Protein AF-A0A6B3GDG5-F1 (afdb_monomer_lite)

pLDDT: mean 78.23, std 14.64, range [45.22, 92.56]

Foldseek 3Di:
DLVQLVVVCVVPVPQALVRSLVVQCVVCVVVLVVLVVVLVVVVVVVCVVVVVVCVVVVHDPVVVCPDPVNVVVVVVSVVVSVCVSVVSSVVSSVSSVVSNVVCVPPPVVPVVVPDDDPPPPPDDDDDD

Radius of gyration: 28.03 Å; chains: 1; bounding box: 93×20×72 Å

Structure (mmCIF, N/CA/C/O backbone):
data_AF-A0A6B3GDG5-F1
#
_entry.id   AF-A0A6B3GDG5-F1
#
loop_
_atom_site.group_PDB
_atom_site.id
_atom_site.type_symbol
_atom_site.label_atom_id
_atom_site.label_alt_id
_atom_site.label_comp_id
_atom_site.label_asym_id
_atom_site.label_entity_id
_atom_site.label_seq_id
_atom_site.pdbx_PDB_ins_code
_atom_site.Cartn_x
_atom_site.Cartn_y
_atom_site.Cartn_z
_atom_site.occupancy
_atom_site.B_iso_or_equiv
_atom_site.auth_seq_id
_atom_site.auth_comp_id
_atom_site.auth_asym_id
_atom_site.auth_atom_id
_atom_site.pdbx_PDB_model_num
ATOM 1 N N . GLN A 1 1 ? 14.750 1.669 -5.464 1.00 74.62 1 GLN A N 1
ATOM 2 C CA . GLN A 1 1 ? 14.108 0.982 -6.611 1.00 74.62 1 GLN A CA 1
ATOM 3 C C . GLN A 1 1 ? 14.592 1.541 -7.940 1.00 74.62 1 GLN A C 1
ATOM 5 O O . GLN A 1 1 ? 14.979 0.760 -8.793 1.00 74.62 1 GLN A O 1
ATOM 10 N N . THR A 1 2 ? 14.646 2.865 -8.111 1.00 76.50 2 THR A N 1
ATOM 11 C CA . THR A 1 2 ? 15.207 3.519 -9.311 1.00 76.50 2 THR A CA 1
ATOM 12 C C . THR A 1 2 ? 16.633 3.065 -9.648 1.00 76.50 2 THR A C 1
ATOM 14 O O . THR A 1 2 ? 16.899 2.735 -10.798 1.00 76.50 2 THR A O 1
ATOM 17 N N . SER A 1 3 ? 17.520 2.946 -8.653 1.00 80.25 3 SER A N 1
ATOM 18 C CA . SER A 1 3 ? 18.889 2.433 -8.834 1.00 80.25 3 SER A CA 1
ATOM 19 C C . SER A 1 3 ? 18.938 0.996 -9.366 1.00 80.25 3 SER A C 1
ATOM 21 O O . SER A 1 3 ? 19.681 0.723 -10.298 1.00 80.25 3 SER A O 1
ATOM 23 N N . ALA A 1 4 ? 18.095 0.098 -8.848 1.00 81.88 4 ALA A N 1
ATOM 24 C CA . ALA A 1 4 ? 18.019 -1.289 -9.311 1.00 81.88 4 ALA A CA 1
ATOM 25 C C . ALA A 1 4 ? 17.528 -1.394 -10.767 1.00 81.88 4 ALA A C 1
ATOM 27 O O . ALA A 1 4 ? 18.022 -2.220 -11.528 1.00 81.88 4 ALA A O 1
ATOM 28 N N . VAL A 1 5 ? 16.577 -0.543 -11.176 1.00 83.88 5 VAL A N 1
ATOM 29 C CA . VAL A 1 5 ? 16.124 -0.464 -12.579 1.00 83.88 5 VAL A CA 1
ATOM 30 C C . VAL A 1 5 ? 17.247 0.052 -13.484 1.00 83.88 5 VAL A C 1
ATOM 32 O O . VAL A 1 5 ? 17.433 -0.467 -14.582 1.00 83.88 5 VAL A O 1
ATOM 35 N N . TRP A 1 6 ? 18.023 1.030 -13.014 1.00 82.25 6 TRP A N 1
ATOM 36 C CA . TRP A 1 6 ? 19.172 1.574 -13.738 1.00 82.25 6 TRP A CA 1
ATOM 37 C C . TRP A 1 6 ? 20.314 0.557 -13.881 1.00 82.25 6 TRP A C 1
ATOM 39 O O . TRP A 1 6 ? 20.883 0.408 -14.958 1.00 82.25 6 TRP A O 1
ATOM 49 N N . GLU A 1 7 ? 20.624 -0.200 -12.829 1.00 85.12 7 GLU A N 1
ATOM 50 C CA . GLU A 1 7 ? 21.586 -1.309 -12.882 1.00 85.12 7 GLU A CA 1
ATOM 51 C C . GLU A 1 7 ? 21.141 -2.413 -13.844 1.00 85.12 7 GLU A C 1
ATOM 53 O O . GLU A 1 7 ? 21.941 -2.862 -14.661 1.00 85.12 7 GLU A O 1
ATOM 58 N N . LEU A 1 8 ? 19.860 -2.797 -13.822 1.00 87.25 8 LEU A N 1
ATOM 59 C CA . LEU A 1 8 ? 19.301 -3.748 -14.787 1.00 87.25 8 LEU A CA 1
ATOM 60 C C . LEU A 1 8 ? 19.452 -3.269 -16.230 1.00 87.25 8 LEU A C 1
ATOM 62 O O . LEU A 1 8 ? 19.768 -4.066 -17.107 1.00 87.25 8 LEU A O 1
ATOM 66 N N . HIS A 1 9 ? 19.210 -1.982 -16.474 1.00 83.81 9 HIS A N 1
ATOM 67 C CA . HIS A 1 9 ? 19.368 -1.400 -17.799 1.00 83.81 9 HIS A CA 1
ATOM 68 C C . HIS A 1 9 ? 20.834 -1.376 -18.240 1.00 83.81 9 HIS A C 1
ATOM 70 O O . HIS A 1 9 ? 21.127 -1.636 -19.401 1.00 83.81 9 HIS A O 1
ATOM 76 N N . GLN A 1 10 ? 21.762 -1.046 -17.340 1.00 84.94 10 GLN A N 1
ATOM 77 C CA . GLN A 1 10 ? 23.194 -1.070 -17.650 1.00 84.94 10 GLN A CA 1
ATOM 78 C C . GLN A 1 10 ? 23.700 -2.493 -17.922 1.00 84.94 10 GLN A C 1
ATOM 80 O O . GLN A 1 10 ? 24.572 -2.670 -18.768 1.00 84.94 10 GLN A O 1
ATOM 85 N N . ALA A 1 11 ? 23.156 -3.498 -17.227 1.00 86.62 11 ALA A N 1
ATOM 86 C CA . ALA A 1 11 ? 23.521 -4.901 -17.410 1.00 86.62 11 ALA A CA 1
ATOM 87 C C . ALA A 1 11 ? 22.978 -5.500 -18.719 1.00 86.62 11 ALA A C 1
ATOM 89 O O . ALA A 1 11 ? 23.667 -6.296 -19.353 1.00 86.62 11 ALA A O 1
ATOM 90 N N . ASP A 1 12 ? 21.765 -5.116 -19.128 1.00 86.00 12 ASP A N 1
ATOM 91 C CA . ASP A 1 12 ? 21.165 -5.505 -20.408 1.00 86.00 12 ASP A CA 1
ATOM 92 C C . ASP A 1 12 ? 20.510 -4.287 -21.096 1.00 86.00 12 ASP A C 1
ATOM 94 O O . ASP A 1 12 ? 19.322 -3.990 -20.885 1.00 86.00 12 ASP A O 1
ATOM 98 N N . PRO A 1 13 ? 21.279 -3.574 -21.943 1.00 83.25 13 PRO A N 1
ATOM 99 C CA . PRO A 1 13 ? 20.792 -2.420 -22.691 1.00 83.25 13 PRO A CA 1
ATOM 100 C C . PRO A 1 13 ? 19.789 -2.757 -23.802 1.00 83.25 13 PRO A C 1
ATOM 102 O O . PRO A 1 13 ? 19.185 -1.841 -24.348 1.00 83.25 13 PRO A O 1
ATOM 105 N N . GLU A 1 14 ? 19.570 -4.030 -24.141 1.00 86.12 14 GLU A N 1
ATOM 106 C CA . GLU A 1 14 ? 18.572 -4.448 -25.137 1.00 86.12 14 GLU A CA 1
ATOM 107 C C . GLU A 1 14 ? 17.215 -4.740 -24.467 1.00 86.12 14 GLU A C 1
ATOM 109 O O . GLU A 1 14 ? 16.153 -4.625 -25.082 1.00 86.12 14 GLU A O 1
ATOM 114 N N . MET A 1 15 ? 17.204 -5.019 -23.157 1.00 83.50 15 MET A N 1
ATOM 115 C CA . MET A 1 15 ? 15.995 -5.338 -22.390 1.00 83.50 15 MET A CA 1
ATOM 116 C C . MET A 1 15 ? 14.973 -4.191 -22.387 1.00 83.50 15 MET A C 1
ATOM 118 O O . MET A 1 15 ? 15.188 -3.161 -21.756 1.00 83.50 15 MET A O 1
ATOM 122 N N . GLY A 1 16 ? 13.835 -4.363 -23.065 1.00 86.31 16 GLY A N 1
ATOM 123 C CA . GLY A 1 16 ? 12.776 -3.347 -23.117 1.00 86.31 16 GLY A CA 1
ATOM 124 C C . GLY A 1 16 ? 12.054 -3.107 -21.780 1.00 86.31 16 GLY A C 1
ATOM 125 O O . GLY A 1 16 ? 12.166 -3.891 -20.834 1.00 86.31 16 GLY A O 1
ATOM 126 N N . TRP A 1 17 ? 11.224 -2.057 -21.722 1.00 85.06 17 TRP A N 1
ATOM 127 C CA . TRP A 1 17 ? 10.538 -1.590 -20.501 1.00 85.06 17 TRP A CA 1
ATOM 128 C C . TRP A 1 17 ? 9.777 -2.681 -19.730 1.00 85.06 17 TRP A C 1
ATOM 130 O O . TRP A 1 17 ? 9.793 -2.702 -18.501 1.00 85.06 17 TRP A O 1
ATOM 140 N N . LYS A 1 18 ? 9.134 -3.628 -20.431 1.00 88.75 18 LYS A N 1
ATOM 141 C CA . LYS A 1 18 ? 8.410 -4.750 -19.800 1.00 88.75 18 LYS A CA 1
ATOM 142 C C . LYS A 1 18 ? 9.354 -5.696 -19.055 1.00 88.75 18 LYS A C 1
ATOM 144 O O . LYS A 1 18 ? 8.981 -6.232 -18.010 1.00 88.75 18 LYS A O 1
ATOM 149 N N . GLY A 1 19 ? 10.551 -5.915 -19.601 1.00 87.25 19 GLY A N 1
ATOM 150 C CA . GLY A 1 19 ? 11.601 -6.731 -18.992 1.00 87.25 19 GLY A CA 1
ATOM 151 C C . GLY A 1 19 ? 12.176 -6.049 -17.755 1.00 87.25 19 GLY A C 1
ATOM 152 O O . GLY A 1 19 ? 12.179 -6.650 -16.681 1.00 87.25 19 GLY A O 1
ATOM 153 N N . LEU A 1 20 ? 12.521 -4.763 -17.885 1.00 88.50 20 LEU A N 1
ATOM 154 C CA . LEU A 1 20 ? 12.967 -3.903 -16.783 1.00 88.50 20 LEU A CA 1
ATOM 155 C C . LEU A 1 20 ? 11.960 -3.877 -15.633 1.00 88.50 20 LEU A C 1
ATOM 157 O O . LEU A 1 20 ? 12.326 -4.097 -14.481 1.00 88.50 20 LEU A O 1
ATOM 161 N N . TYR A 1 21 ? 10.677 -3.687 -15.945 1.00 87.94 21 TYR A N 1
ATOM 162 C CA . TYR A 1 21 ? 9.613 -3.698 -14.949 1.00 87.94 21 TYR A CA 1
ATOM 163 C C . TYR A 1 21 ? 9.491 -5.056 -14.247 1.00 87.94 21 TYR A C 1
ATOM 165 O O . TYR A 1 21 ? 9.518 -5.116 -13.019 1.00 87.94 21 TYR A O 1
ATOM 173 N N . ARG A 1 22 ? 9.398 -6.165 -14.997 1.00 89.81 22 ARG A N 1
ATOM 174 C CA . ARG A 1 22 ? 9.273 -7.512 -14.408 1.00 89.81 22 ARG A CA 1
ATOM 175 C C . ARG A 1 22 ? 10.452 -7.860 -13.511 1.00 89.81 22 ARG A C 1
ATOM 177 O O . ARG A 1 22 ? 10.253 -8.409 -12.428 1.00 89.81 22 ARG A O 1
ATOM 184 N N . ALA A 1 23 ? 11.666 -7.575 -13.962 1.00 88.06 23 ALA A N 1
ATOM 185 C CA . ALA A 1 23 ? 12.864 -7.903 -13.214 1.00 88.06 23 ALA A CA 1
ATOM 186 C C . ALA A 1 23 ? 13.056 -6.952 -12.015 1.00 88.06 23 ALA A C 1
ATOM 188 O O . ALA A 1 23 ? 13.355 -7.431 -10.923 1.00 88.06 23 ALA A O 1
ATOM 189 N N . GLY A 1 24 ? 12.735 -5.661 -12.154 1.00 87.75 24 GLY A N 1
ATOM 190 C CA . GLY A 1 24 ? 12.699 -4.702 -11.045 1.00 87.75 24 GLY A CA 1
ATOM 191 C C . GLY A 1 24 ? 11.673 -5.064 -9.964 1.00 87.75 24 GLY A C 1
ATOM 192 O O . GLY A 1 24 ? 11.995 -5.056 -8.779 1.00 87.75 24 GLY A O 1
ATOM 193 N N . ILE A 1 25 ? 10.458 -5.474 -10.346 1.00 88.88 25 ILE A N 1
ATOM 194 C CA . ILE A 1 25 ? 9.442 -5.965 -9.397 1.00 88.88 25 ILE A CA 1
ATOM 195 C C . ILE A 1 25 ? 9.886 -7.256 -8.716 1.00 88.88 25 ILE A C 1
ATOM 197 O O . ILE A 1 25 ? 9.695 -7.408 -7.511 1.00 88.88 25 ILE A O 1
ATOM 201 N N . ARG A 1 26 ? 10.496 -8.187 -9.459 1.00 88.62 26 ARG A N 1
ATOM 202 C CA . ARG A 1 26 ? 10.984 -9.448 -8.890 1.00 88.62 26 ARG A CA 1
ATOM 203 C C . ARG A 1 26 ? 12.012 -9.210 -7.783 1.00 88.62 26 ARG A C 1
ATOM 205 O O . ARG A 1 26 ? 11.950 -9.921 -6.787 1.00 88.62 26 ARG A O 1
ATOM 212 N N . ILE A 1 27 ? 12.889 -8.218 -7.956 1.00 87.25 27 ILE A N 1
ATOM 213 C CA . ILE A 1 27 ? 13.875 -7.776 -6.956 1.00 87.25 27 ILE A CA 1
ATOM 214 C C . ILE A 1 27 ? 13.185 -7.055 -5.789 1.00 87.25 27 ILE A C 1
ATOM 216 O O . ILE A 1 27 ? 13.484 -7.314 -4.629 1.00 87.25 27 ILE A O 1
ATOM 220 N N . GLY A 1 28 ? 12.234 -6.163 -6.078 1.00 83.06 28 GLY A N 1
ATOM 221 C CA . GLY A 1 28 ? 11.548 -5.371 -5.056 1.00 83.06 28 GLY A CA 1
ATOM 222 C C . GLY A 1 28 ? 10.553 -6.149 -4.190 1.00 83.06 28 GLY A C 1
ATOM 223 O O . GLY A 1 28 ? 10.214 -5.686 -3.107 1.00 83.06 28 GLY A O 1
ATOM 224 N N . ARG A 1 29 ? 10.082 -7.318 -4.635 1.00 87.44 29 ARG A N 1
ATOM 225 C CA . ARG A 1 29 ? 9.020 -8.097 -3.978 1.00 87.44 29 ARG A CA 1
ATOM 226 C C . ARG A 1 29 ? 9.331 -8.483 -2.533 1.00 87.44 29 ARG A C 1
ATOM 228 O O . ARG A 1 29 ? 8.451 -8.334 -1.693 1.00 87.44 29 ARG A O 1
ATOM 235 N N . ASP A 1 30 ? 10.544 -8.938 -2.237 1.00 88.44 30 ASP A N 1
ATOM 236 C CA . ASP A 1 30 ? 10.889 -9.394 -0.881 1.00 88.44 30 ASP A CA 1
ATOM 237 C C . ASP A 1 30 ? 10.941 -8.213 0.097 1.00 88.44 30 ASP A C 1
ATOM 239 O O . ASP A 1 30 ? 10.476 -8.298 1.232 1.00 88.44 30 ASP A O 1
ATOM 243 N N . HIS A 1 31 ? 11.412 -7.064 -0.388 1.00 87.00 31 HIS A N 1
ATOM 244 C CA . HIS A 1 31 ? 11.370 -5.811 0.357 1.00 87.00 31 HIS A CA 1
ATOM 245 C C . HIS A 1 31 ? 9.921 -5.332 0.565 1.00 87.00 31 HIS A C 1
ATOM 247 O O . HIS A 1 31 ? 9.552 -4.943 1.667 1.00 87.00 31 HIS A O 1
ATOM 253 N N . ILE A 1 32 ? 9.059 -5.408 -0.454 1.00 88.25 32 ILE A N 1
ATOM 254 C CA . ILE A 1 32 ? 7.634 -5.081 -0.285 1.00 88.25 32 ILE A CA 1
ATOM 255 C C . ILE A 1 32 ? 6.998 -5.999 0.765 1.00 88.25 32 ILE A C 1
ATOM 257 O O . ILE A 1 32 ? 6.268 -5.517 1.626 1.00 88.25 32 ILE A O 1
ATOM 261 N N . ALA A 1 33 ? 7.299 -7.298 0.735 1.00 89.06 33 ALA A N 1
ATOM 262 C CA . ALA A 1 33 ? 6.762 -8.254 1.696 1.00 89.06 33 ALA A CA 1
ATOM 263 C C . ALA A 1 33 ? 7.167 -7.915 3.143 1.00 89.06 33 ALA A C 1
ATOM 265 O O . ALA A 1 33 ? 6.322 -7.962 4.038 1.00 89.06 33 ALA A O 1
ATOM 266 N N . SER A 1 34 ? 8.421 -7.508 3.381 1.00 91.25 34 SER A N 1
ATOM 267 C CA . SER A 1 34 ? 8.879 -7.120 4.724 1.00 91.25 34 SER A CA 1
ATOM 268 C C . SER A 1 34 ? 8.275 -5.794 5.207 1.00 91.25 34 SER A C 1
ATOM 270 O O . SER A 1 34 ? 7.887 -5.682 6.375 1.00 91.25 34 SER A O 1
ATOM 272 N N . VAL A 1 35 ? 8.121 -4.810 4.313 1.00 91.06 35 VAL A N 1
ATOM 273 C CA . VAL A 1 35 ? 7.427 -3.544 4.607 1.00 91.06 35 VAL A CA 1
ATOM 274 C C . VAL A 1 35 ? 5.970 -3.813 4.965 1.00 91.06 35 VAL A C 1
ATOM 276 O O . VAL A 1 35 ? 5.506 -3.340 5.998 1.00 91.06 35 VAL A O 1
ATOM 279 N N . VAL A 1 36 ? 5.264 -4.621 4.168 1.00 88.88 36 VAL A N 1
ATOM 280 C CA . VAL A 1 36 ? 3.865 -4.996 4.426 1.00 88.88 36 VAL A CA 1
ATOM 281 C C . VAL A 1 36 ? 3.726 -5.665 5.788 1.00 88.88 36 VAL A C 1
ATOM 283 O O . VAL A 1 36 ? 2.869 -5.264 6.569 1.00 88.88 36 VAL A O 1
ATOM 286 N N . ASN A 1 37 ? 4.590 -6.627 6.115 1.00 90.31 37 ASN A N 1
ATOM 287 C CA . ASN A 1 37 ? 4.572 -7.282 7.423 1.00 90.31 37 ASN A CA 1
ATOM 288 C C . ASN A 1 37 ? 4.716 -6.274 8.578 1.00 90.31 37 ASN A C 1
ATOM 290 O O . ASN A 1 37 ? 4.007 -6.352 9.580 1.00 90.31 37 ASN A O 1
ATOM 294 N N . THR A 1 38 ? 5.609 -5.299 8.417 1.00 92.56 38 THR A N 1
ATOM 295 C CA . THR A 1 38 ? 5.847 -4.271 9.436 1.00 92.56 38 THR A CA 1
ATOM 296 C C . THR A 1 38 ? 4.656 -3.321 9.564 1.00 92.56 38 THR A C 1
ATOM 298 O O . THR A 1 38 ? 4.260 -2.984 10.677 1.00 92.56 38 THR A O 1
ATOM 301 N N . LEU A 1 39 ? 4.037 -2.933 8.444 1.00 90.94 39 LEU A N 1
ATOM 302 C CA . LEU A 1 39 ? 2.827 -2.111 8.441 1.00 90.94 39 LEU A CA 1
ATOM 303 C C . LEU A 1 39 ? 1.661 -2.835 9.114 1.00 90.94 39 LEU A C 1
ATOM 305 O O . LEU A 1 39 ? 1.001 -2.242 9.959 1.00 90.94 39 LEU A O 1
ATOM 309 N N . VAL A 1 40 ? 1.434 -4.115 8.802 1.00 87.81 40 VAL A N 1
ATOM 310 C CA . VAL A 1 40 ? 0.373 -4.920 9.432 1.00 87.81 40 VAL A CA 1
ATOM 311 C C . VAL A 1 40 ? 0.538 -4.940 10.951 1.00 87.81 40 VAL A C 1
ATOM 313 O O . VAL A 1 40 ? -0.423 -4.679 11.674 1.00 87.81 40 VAL A O 1
ATOM 316 N N . LEU A 1 41 ? 1.757 -5.185 11.440 1.00 91.12 41 LEU A N 1
ATOM 317 C CA . LEU A 1 41 ? 2.039 -5.180 12.874 1.00 91.12 41 LEU A CA 1
ATOM 318 C C . LEU A 1 41 ? 1.828 -3.790 13.497 1.00 91.12 41 LEU A C 1
ATOM 320 O O . LEU A 1 41 ? 1.212 -3.680 14.557 1.00 91.12 41 LEU A O 1
ATOM 324 N N . ALA A 1 42 ? 2.295 -2.732 12.831 1.00 91.31 42 ALA A N 1
ATOM 325 C CA . ALA A 1 42 ? 2.113 -1.358 13.288 1.00 91.31 42 ALA A CA 1
ATOM 326 C C . ALA A 1 42 ? 0.627 -0.969 13.371 1.00 91.31 42 ALA A C 1
ATOM 328 O O . ALA A 1 42 ? 0.215 -0.373 14.364 1.00 91.31 42 ALA A O 1
ATOM 329 N N . TYR A 1 43 ? -0.192 -1.353 12.385 1.00 87.44 43 TYR A N 1
ATOM 330 C CA . TYR A 1 43 ? -1.634 -1.082 12.397 1.00 87.44 43 TYR A CA 1
ATOM 331 C C . TYR A 1 43 ? -2.376 -1.871 13.464 1.00 87.44 43 TYR A C 1
ATOM 333 O O . TYR A 1 43 ? -3.220 -1.305 14.155 1.00 87.44 43 TYR A O 1
ATOM 341 N N . ALA A 1 44 ? -2.039 -3.149 13.640 1.00 89.00 44 ALA A N 1
ATOM 342 C CA . ALA A 1 44 ? -2.603 -3.946 14.721 1.00 89.00 44 ALA A CA 1
ATOM 343 C C . ALA A 1 44 ? -2.304 -3.305 16.088 1.00 89.00 44 ALA A C 1
ATOM 345 O O . ALA A 1 44 ? -3.203 -3.171 16.915 1.00 89.00 44 ALA A O 1
ATOM 346 N N . GLY A 1 45 ? -1.067 -2.836 16.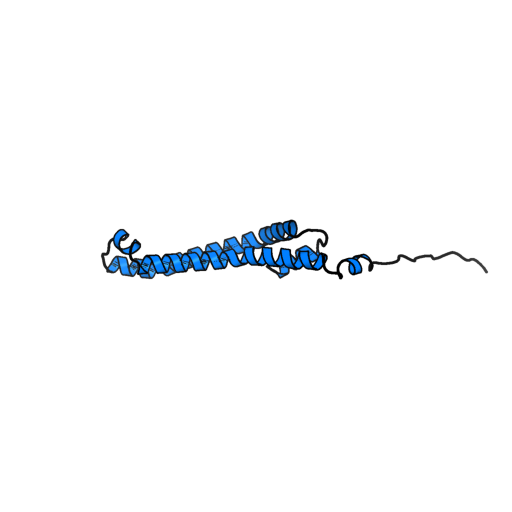294 1.00 89.94 45 GLY A N 1
ATOM 347 C CA . GLY A 1 45 ? -0.666 -2.109 17.500 1.00 89.94 45 GLY A CA 1
ATOM 348 C C . GLY A 1 45 ? -1.383 -0.766 17.673 1.00 89.94 45 GLY A C 1
ATOM 349 O O . GLY A 1 45 ? -1.856 -0.459 18.766 1.00 89.94 45 GLY A O 1
ATOM 350 N N . ALA A 1 46 ? -1.518 0.015 16.599 1.00 87.94 46 ALA A N 1
ATOM 351 C CA . ALA A 1 46 ? -2.203 1.308 16.612 1.00 87.94 46 ALA A CA 1
ATOM 352 C C . ALA A 1 46 ? -3.711 1.192 16.892 1.00 87.94 46 ALA A C 1
ATOM 354 O O . ALA A 1 46 ? -4.310 2.130 17.412 1.00 87.94 46 ALA A O 1
ATOM 355 N N . ALA A 1 47 ? -4.324 0.041 16.602 1.00 85.94 47 ALA A N 1
ATOM 356 C CA . ALA A 1 47 ? -5.727 -0.219 16.911 1.00 85.94 47 ALA A CA 1
ATOM 357 C C . ALA A 1 47 ? -5.977 -0.575 18.392 1.00 85.94 47 ALA A C 1
ATOM 359 O O . ALA A 1 47 ? -7.116 -0.480 18.851 1.00 85.94 47 ALA A O 1
ATOM 360 N N . LEU A 1 48 ? -4.950 -0.953 19.169 1.00 90.75 48 LEU A N 1
ATOM 361 C CA . LEU A 1 48 ? -5.118 -1.387 20.566 1.00 90.75 48 LEU A CA 1
ATOM 362 C C . LEU A 1 48 ? -5.770 -0.334 21.482 1.00 90.75 48 LEU A C 1
ATOM 364 O O . LEU A 1 48 ? -6.661 -0.709 22.244 1.00 90.75 48 LEU A O 1
ATOM 368 N N . PRO A 1 49 ? -5.402 0.963 21.437 1.00 84.69 49 PRO A N 1
ATOM 369 C CA . PRO A 1 49 ? -6.034 1.980 22.276 1.00 84.69 49 PRO A CA 1
ATOM 370 C C . PRO A 1 49 ? -7.515 2.176 21.950 1.00 84.69 49 PRO A C 1
ATOM 372 O O . PRO A 1 49 ? -8.315 2.359 22.862 1.00 84.69 49 PRO A O 1
ATOM 375 N N . LEU A 1 50 ? -7.891 2.088 20.669 1.00 81.44 50 LEU A N 1
ATOM 376 C CA . LEU A 1 50 ? -9.294 2.117 20.255 1.00 81.44 50 LEU A CA 1
ATOM 377 C C . LEU A 1 50 ? -10.042 0.907 20.824 1.00 81.44 50 LEU A C 1
ATOM 379 O O . LEU A 1 50 ? -11.082 1.075 21.454 1.00 81.44 50 LEU A O 1
ATOM 383 N N . LEU A 1 51 ? -9.476 -0.299 20.699 1.00 82.75 51 LEU A N 1
ATOM 384 C CA . LEU A 1 51 ? -10.058 -1.510 21.291 1.00 82.75 51 LEU A CA 1
ATOM 385 C C . LEU A 1 51 ? -10.223 -1.392 22.817 1.00 82.75 51 LEU A C 1
ATOM 387 O O . LEU A 1 51 ? -11.257 -1.791 23.353 1.00 82.75 51 LEU A O 1
ATOM 391 N N . LEU A 1 52 ? -9.244 -0.810 23.517 1.00 86.50 52 LEU A N 1
ATOM 392 C CA . LEU A 1 52 ? -9.315 -0.551 24.959 1.00 86.50 52 LEU A CA 1
ATOM 393 C C . LEU A 1 52 ? -10.392 0.478 25.316 1.00 86.50 52 LEU A C 1
ATOM 395 O O . LEU A 1 52 ? -11.188 0.227 26.219 1.00 86.50 52 LEU A O 1
ATOM 399 N N . LEU A 1 53 ? -10.448 1.606 24.604 1.00 80.62 53 LEU A N 1
ATOM 400 C CA . LEU A 1 53 ? -11.464 2.642 24.801 1.00 80.62 53 LEU A CA 1
ATOM 401 C C . LEU A 1 53 ? -12.873 2.051 24.680 1.00 80.62 53 LEU A C 1
ATOM 403 O O . LEU A 1 53 ? -13.740 2.336 25.503 1.00 80.62 53 LEU A O 1
ATOM 407 N N . PHE A 1 54 ? -13.085 1.174 23.699 1.00 74.62 54 PHE A N 1
ATOM 408 C CA . PHE A 1 54 ? -14.375 0.524 23.480 1.00 74.62 54 PHE A CA 1
ATOM 409 C C . PHE A 1 54 ? -14.693 -0.549 24.519 1.00 74.62 54 PHE A C 1
ATOM 411 O O . PHE A 1 54 ? -15.836 -0.632 24.968 1.00 74.62 54 PHE A O 1
ATOM 418 N N . SER A 1 55 ? -13.686 -1.316 24.948 1.00 81.94 55 SER A N 1
ATOM 419 C CA . SER A 1 55 ? -13.811 -2.267 26.059 1.00 81.94 55 SER A CA 1
ATOM 420 C C . SER A 1 55 ? -14.301 -1.570 27.337 1.00 81.94 55 SER A C 1
ATOM 422 O O . SER A 1 55 ? -15.240 -2.031 27.992 1.00 81.94 55 SER A O 1
ATOM 424 N N . ILE A 1 56 ? -13.730 -0.401 27.647 1.00 84.38 56 ILE A N 1
ATOM 425 C CA . ILE A 1 56 ? -14.096 0.402 28.822 1.00 84.38 56 ILE A CA 1
ATOM 426 C C . ILE A 1 56 ? -15.476 1.056 28.646 1.00 84.38 56 ILE A C 1
ATOM 428 O O . ILE A 1 56 ? -16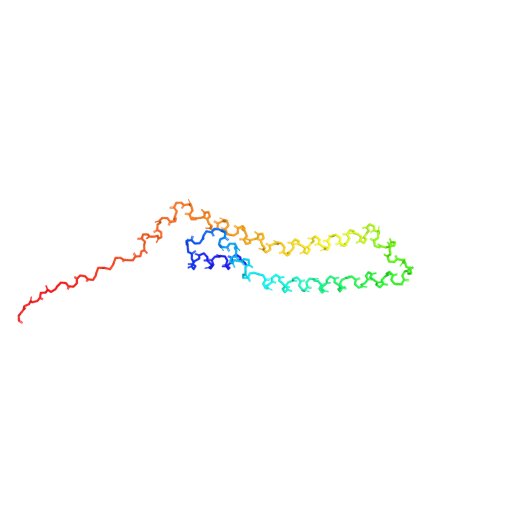.262 1.084 29.589 1.00 84.38 56 ILE A O 1
ATOM 432 N N . ALA A 1 57 ? -15.807 1.537 27.445 1.00 81.00 57 ALA A N 1
ATOM 433 C CA . ALA A 1 57 ? -17.083 2.193 27.151 1.00 81.00 57 ALA A CA 1
ATOM 434 C C . ALA A 1 57 ? -18.298 1.239 27.075 1.00 81.00 57 ALA A C 1
ATOM 436 O O . ALA A 1 57 ? -19.394 1.701 26.758 1.00 81.00 57 ALA A O 1
ATOM 437 N N . GLN A 1 58 ? -18.123 -0.074 27.310 1.00 76.81 58 GLN A N 1
ATOM 438 C CA . GLN A 1 58 ? -19.177 -1.111 27.241 1.00 76.81 58 GLN A CA 1
ATOM 439 C C . GLN A 1 58 ? -19.977 -1.095 25.921 1.00 76.81 58 GLN A C 1
ATOM 441 O O . GLN A 1 58 ? -21.107 -1.578 25.842 1.00 76.81 58 GLN A O 1
ATOM 446 N N . SER A 1 59 ? -19.406 -0.509 24.869 1.00 70.94 59 SER A N 1
ATOM 447 C CA . SER A 1 59 ? -20.088 -0.303 23.598 1.00 70.94 59 SER A CA 1
ATOM 448 C C . SER A 1 59 ? -19.982 -1.564 22.752 1.00 70.94 59 SER A C 1
ATOM 450 O O . SER A 1 59 ? -18.920 -2.184 22.676 1.00 70.94 59 SER A O 1
ATOM 452 N N . SER A 1 60 ? -21.080 -1.962 22.102 1.00 72.94 60 SER A N 1
ATOM 453 C CA . SER A 1 60 ? -21.045 -3.143 21.239 1.00 72.94 60 SER A CA 1
ATOM 454 C C . SER A 1 60 ? -20.075 -2.910 20.072 1.00 72.94 60 SER A C 1
ATOM 456 O O . SER A 1 60 ? -20.106 -1.857 19.427 1.00 72.94 60 SER A O 1
ATOM 458 N N . VAL A 1 61 ? -19.230 -3.905 19.776 1.00 66.06 61 VAL A N 1
ATOM 459 C CA . VAL A 1 61 ? -18.236 -3.841 18.685 1.00 66.06 61 VAL A CA 1
ATOM 460 C C . VAL A 1 61 ? -18.898 -3.471 17.349 1.00 66.06 61 VAL A C 1
ATOM 462 O O . VAL A 1 61 ? -18.333 -2.716 16.563 1.00 66.06 61 VAL A O 1
ATOM 465 N N . GLY A 1 62 ? -20.132 -3.936 17.119 1.00 65.69 62 GLY A N 1
ATOM 466 C CA . GLY A 1 62 ? -20.904 -3.649 15.909 1.00 65.69 62 GLY A CA 1
ATOM 467 C C . GLY A 1 62 ? -21.377 -2.198 15.793 1.00 65.69 62 GLY A C 1
ATOM 468 O O . GLY A 1 62 ? -21.276 -1.614 14.720 1.00 65.69 62 GLY A O 1
ATOM 469 N N . THR A 1 63 ? -21.856 -1.577 16.873 1.00 69.69 63 THR A N 1
ATOM 470 C CA . THR A 1 63 ? -22.305 -0.169 16.842 1.00 69.69 63 THR A CA 1
ATOM 471 C C . THR A 1 63 ? -21.137 0.783 16.585 1.00 69.69 63 THR A C 1
ATOM 473 O O . THR A 1 63 ? -21.280 1.782 15.889 1.00 69.69 63 THR A O 1
ATOM 476 N N . VAL A 1 64 ? -19.962 0.444 17.110 1.00 68.56 64 VAL A N 1
ATOM 477 C CA . VAL A 1 64 ? -18.757 1.272 17.028 1.00 68.56 64 VAL A CA 1
ATOM 478 C C . VAL A 1 64 ? -18.041 1.128 15.687 1.00 68.56 64 VAL A C 1
ATOM 480 O O . VAL A 1 64 ? -17.606 2.131 15.122 1.00 68.56 64 VAL A O 1
ATOM 483 N N . ALA A 1 65 ? -17.964 -0.090 15.141 1.00 67.81 65 ALA A N 1
ATOM 484 C CA . ALA A 1 65 ? -17.401 -0.335 13.811 1.00 67.81 65 ALA A CA 1
ATOM 485 C C . ALA A 1 65 ? -18.168 0.397 12.696 1.00 67.81 65 ALA A C 1
ATOM 487 O O . ALA A 1 65 ? -17.591 0.713 11.662 1.00 67.81 65 ALA A O 1
ATOM 488 N N . ASN A 1 66 ? -19.453 0.687 12.922 1.00 72.81 66 ASN A N 1
ATOM 489 C CA . ASN A 1 66 ? -20.290 1.472 12.014 1.00 72.81 66 ASN A CA 1
ATOM 490 C C . ASN A 1 66 ? -20.274 2.980 12.324 1.00 72.81 66 ASN A C 1
ATOM 492 O O . ASN A 1 66 ? -20.993 3.737 11.676 1.00 72.81 66 ASN A O 1
ATOM 496 N N . SER A 1 67 ? -19.492 3.434 13.311 1.00 83.38 67 SER A N 1
ATOM 497 C CA . SER A 1 67 ? -19.355 4.866 13.576 1.00 83.38 67 SER A CA 1
ATOM 498 C C . SER A 1 67 ? -18.504 5.534 12.500 1.00 83.38 67 SER A C 1
ATOM 500 O O . SER A 1 67 ? -17.489 4.992 12.060 1.00 83.38 67 SER A O 1
ATOM 502 N N . GLU A 1 68 ? -18.912 6.736 12.103 1.00 87.56 68 GLU A N 1
ATOM 503 C CA . GLU A 1 68 ? -18.235 7.523 11.070 1.00 87.56 68 GLU A CA 1
ATOM 504 C C . GLU A 1 68 ? -16.756 7.748 11.405 1.00 87.56 68 GLU A C 1
ATOM 506 O O . GLU A 1 68 ? -15.896 7.522 10.562 1.00 87.56 68 GLU A O 1
ATOM 511 N N . LEU A 1 69 ? -16.451 8.081 12.662 1.00 82.50 69 LEU A N 1
ATOM 512 C CA . LEU A 1 69 ? -15.088 8.354 13.123 1.00 82.50 69 LEU A CA 1
ATOM 513 C C . LEU A 1 69 ? -14.177 7.119 13.023 1.00 82.50 69 LEU A C 1
ATOM 515 O O . LEU A 1 69 ? -13.025 7.223 12.606 1.00 82.50 69 LEU A O 1
ATOM 519 N N . VAL A 1 70 ? -14.692 5.937 13.372 1.00 82.38 70 VAL A N 1
ATOM 520 C CA . VAL A 1 70 ? -13.932 4.680 13.269 1.00 82.38 70 VAL A CA 1
ATOM 521 C C . VAL A 1 70 ? -13.773 4.263 11.813 1.00 82.38 70 VAL A C 1
ATOM 523 O O . VAL A 1 70 ? -12.680 3.870 11.408 1.00 82.38 70 VAL A O 1
ATOM 526 N N . ALA A 1 71 ? -14.833 4.375 11.013 1.00 84.75 71 ALA A N 1
ATOM 527 C CA . ALA A 1 71 ? -14.778 4.072 9.591 1.00 84.75 71 ALA A CA 1
ATOM 528 C C . ALA A 1 71 ? -13.788 4.992 8.859 1.00 84.75 71 ALA A C 1
ATOM 530 O O . ALA A 1 71 ? -12.974 4.501 8.079 1.00 84.75 71 ALA A O 1
ATOM 531 N N . GLU A 1 72 ? -13.802 6.297 9.143 1.00 89.31 72 GLU A N 1
ATOM 532 C CA . GLU A 1 72 ? -12.875 7.267 8.558 1.00 89.31 72 GLU A CA 1
ATOM 533 C C . GLU A 1 72 ? -11.426 6.910 8.895 1.00 89.31 72 GLU A C 1
ATOM 535 O O . GLU A 1 72 ? -10.586 6.860 7.999 1.00 89.31 72 GLU A O 1
ATOM 540 N N . GLU A 1 73 ? -11.128 6.601 10.158 1.00 85.88 73 GLU A N 1
ATOM 541 C CA . GLU A 1 73 ? -9.765 6.281 10.574 1.00 85.88 73 GLU A CA 1
ATOM 542 C C . GLU A 1 73 ? -9.270 4.964 9.965 1.00 85.88 73 GLU A C 1
ATOM 544 O O . GLU A 1 73 ? -8.142 4.889 9.470 1.00 85.88 73 GLU A O 1
ATOM 549 N N . ILE A 1 74 ? -10.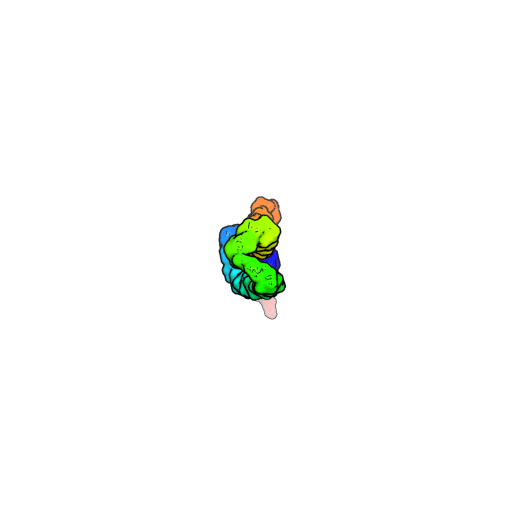125 3.940 9.902 1.00 84.38 74 ILE A N 1
ATOM 550 C CA . ILE A 1 74 ? -9.807 2.671 9.235 1.00 84.38 74 ILE A CA 1
ATOM 551 C C . ILE A 1 74 ? -9.564 2.896 7.738 1.00 84.38 74 ILE A C 1
ATOM 553 O O . ILE A 1 74 ? -8.577 2.416 7.186 1.00 84.38 74 ILE A O 1
ATOM 557 N N . VAL A 1 75 ? -10.423 3.653 7.056 1.00 90.00 75 VAL A N 1
ATOM 558 C CA . VAL A 1 75 ? -10.249 3.930 5.625 1.00 90.00 75 VAL A CA 1
ATOM 559 C C . VAL A 1 75 ? -8.983 4.755 5.385 1.00 90.00 75 VAL A C 1
ATOM 561 O O . VAL A 1 75 ? -8.190 4.403 4.513 1.00 90.00 75 VAL A O 1
ATOM 564 N N . ARG A 1 76 ? -8.737 5.807 6.177 1.00 90.06 76 ARG A N 1
ATOM 565 C CA . ARG A 1 76 ? -7.545 6.667 6.079 1.00 90.06 76 ARG A CA 1
ATOM 566 C C . ARG A 1 76 ? -6.262 5.854 6.221 1.00 90.06 76 ARG A C 1
ATOM 568 O O . ARG A 1 76 ? -5.339 5.996 5.417 1.00 90.06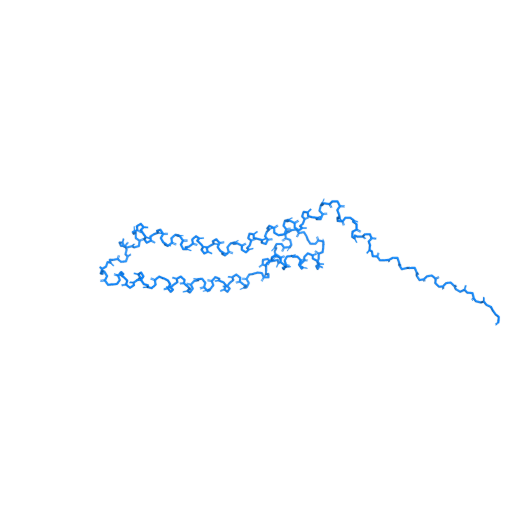 76 ARG A O 1
ATOM 575 N N . THR A 1 77 ? -6.216 4.980 7.221 1.00 89.25 77 THR A N 1
ATOM 576 C CA . THR A 1 77 ? -5.066 4.118 7.499 1.00 89.25 77 THR 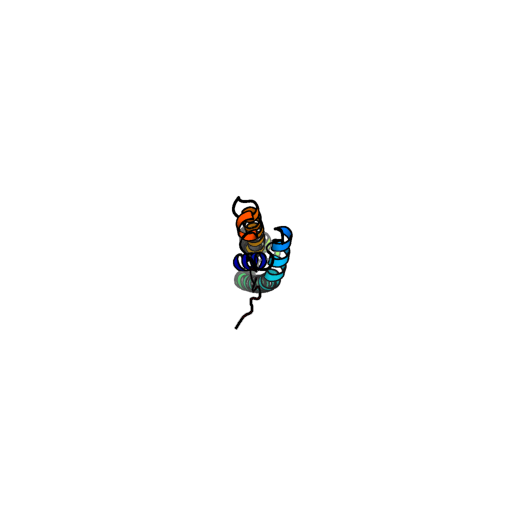A CA 1
ATOM 577 C C . THR A 1 77 ? -4.844 3.073 6.408 1.00 89.25 77 THR A C 1
ATOM 579 O O . THR A 1 77 ? -3.720 2.943 5.915 1.00 89.25 77 THR A O 1
ATOM 582 N N . LEU A 1 78 ? -5.899 2.385 5.961 1.00 88.25 78 LEU A N 1
ATOM 583 C CA . LEU A 1 78 ? -5.825 1.410 4.868 1.00 88.25 78 LEU A CA 1
ATOM 584 C C . LEU A 1 78 ? -5.373 2.056 3.555 1.00 88.25 78 LEU A C 1
ATOM 586 O O . LEU A 1 78 ? -4.457 1.561 2.901 1.00 88.25 78 LEU A O 1
ATOM 590 N N . VAL A 1 79 ? -5.973 3.184 3.175 1.00 92.56 79 VAL A N 1
ATOM 591 C CA . VAL A 1 79 ? -5.607 3.904 1.948 1.00 92.56 79 VAL A CA 1
ATOM 592 C C . VAL A 1 79 ? -4.167 4.406 2.028 1.00 92.56 79 VAL A C 1
ATOM 594 O O . VAL A 1 79 ? -3.411 4.236 1.070 1.00 92.56 79 VAL A O 1
ATOM 597 N N . GLY A 1 80 ? -3.754 4.962 3.172 1.00 90.00 80 GLY A N 1
ATOM 598 C CA . GLY A 1 80 ? -2.385 5.433 3.381 1.00 90.00 80 GLY A CA 1
ATOM 599 C C . GLY A 1 80 ? -1.347 4.323 3.206 1.00 90.00 80 GLY A C 1
ATOM 600 O O . GLY A 1 80 ? -0.336 4.508 2.526 1.00 90.00 80 GLY A O 1
ATOM 601 N N . SER A 1 81 ? -1.619 3.140 3.750 1.00 88.25 81 SER A N 1
ATOM 602 C CA . SER A 1 81 ? -0.697 2.007 3.659 1.00 88.25 81 SER A CA 1
ATOM 603 C C . SER A 1 81 ? -0.706 1.304 2.307 1.00 88.25 81 SER A C 1
ATOM 605 O O . SER A 1 81 ? 0.368 0.963 1.807 1.00 88.25 81 SER A O 1
ATOM 607 N N . ILE A 1 82 ? -1.863 1.172 1.654 1.00 90.00 82 ILE A N 1
ATOM 608 C CA . ILE A 1 82 ? -1.938 0.717 0.259 1.00 90.00 82 ILE A CA 1
ATOM 609 C C . ILE A 1 82 ? -1.160 1.674 -0.647 1.00 90.00 82 ILE A C 1
ATOM 611 O O . ILE A 1 82 ? -0.368 1.217 -1.469 1.00 90.00 82 ILE A O 1
ATOM 615 N N . GLY A 1 83 ? -1.328 2.988 -0.475 1.00 91.31 83 GLY A N 1
ATOM 616 C CA . GLY A 1 83 ? -0.590 4.002 -1.230 1.00 91.31 83 GLY A CA 1
ATOM 617 C C . GLY A 1 83 ? 0.923 3.895 -1.029 1.00 91.31 83 GLY A C 1
ATOM 618 O O . GLY A 1 83 ? 1.684 3.922 -1.999 1.00 91.31 83 GLY A O 1
ATOM 619 N N . LEU A 1 84 ? 1.364 3.688 0.214 1.00 88.94 84 LEU A N 1
ATOM 620 C CA . LEU A 1 84 ? 2.777 3.506 0.544 1.00 88.94 84 LEU A CA 1
ATOM 621 C C . LEU A 1 84 ? 3.368 2.260 -0.135 1.00 88.94 84 LEU A C 1
ATOM 623 O O . LEU A 1 84 ? 4.425 2.336 -0.763 1.00 88.94 84 LEU A O 1
ATOM 627 N N . VAL A 1 85 ? 2.666 1.127 -0.068 1.00 87.50 85 VAL A N 1
ATOM 628 C CA . VAL A 1 85 ? 3.082 -0.131 -0.709 1.00 87.50 85 VAL A CA 1
ATOM 629 C C . VAL A 1 85 ? 3.058 -0.011 -2.235 1.00 87.50 85 VAL A C 1
ATOM 631 O O . VAL A 1 85 ? 3.976 -0.487 -2.903 1.00 87.50 85 VAL A O 1
ATOM 634 N N . ALA A 1 86 ? 2.050 0.664 -2.793 1.00 89.75 86 ALA A N 1
ATOM 635 C CA . ALA A 1 86 ? 1.893 0.886 -4.229 1.00 89.75 86 ALA A CA 1
ATOM 636 C C . ALA A 1 86 ? 2.923 1.869 -4.811 1.00 89.75 86 ALA A C 1
ATOM 638 O O . ALA A 1 86 ? 3.228 1.802 -6.002 1.00 89.75 86 ALA A O 1
ATOM 639 N N . SER A 1 87 ? 3.526 2.733 -3.992 1.00 90.00 87 SER A N 1
ATOM 640 C CA . SER A 1 87 ? 4.566 3.669 -4.437 1.00 90.00 87 SER A CA 1
ATOM 641 C C . SER A 1 87 ? 5.763 2.955 -5.081 1.00 90.00 87 SER A C 1
ATOM 643 O O . SER A 1 87 ? 6.296 3.408 -6.097 1.00 90.00 87 SER A O 1
ATOM 645 N N . VAL A 1 88 ? 6.145 1.784 -4.558 1.00 89.00 88 VAL A N 1
ATOM 646 C CA . VAL A 1 88 ? 7.251 0.963 -5.077 1.00 89.00 88 VAL A CA 1
ATOM 647 C C . VAL A 1 88 ? 6.981 0.477 -6.512 1.00 89.00 88 VAL A C 1
ATOM 649 O O . VAL A 1 88 ? 7.772 0.818 -7.394 1.00 89.00 88 VAL A O 1
ATOM 652 N N . PRO A 1 89 ? 5.900 -0.277 -6.810 1.00 87.25 89 PRO A N 1
ATOM 653 C CA . PRO A 1 89 ? 5.616 -0.712 -8.172 1.00 87.25 89 PRO A CA 1
ATOM 654 C C . PRO A 1 89 ? 5.346 0.450 -9.129 1.00 87.25 89 PRO A C 1
ATOM 656 O O . PRO A 1 89 ? 5.803 0.386 -10.269 1.00 87.25 89 PRO A O 1
ATOM 659 N N . VAL A 1 90 ? 4.671 1.515 -8.679 1.00 91.25 90 VAL A N 1
ATOM 660 C CA . VAL A 1 90 ? 4.429 2.716 -9.498 1.00 91.25 90 VAL A CA 1
ATOM 661 C C . VAL A 1 90 ? 5.752 3.371 -9.900 1.00 91.25 90 VAL A C 1
ATOM 663 O O . VAL A 1 90 ? 5.985 3.611 -11.084 1.00 91.25 90 VAL A O 1
ATOM 666 N N . THR A 1 91 ? 6.666 3.575 -8.950 1.00 90.75 91 THR A N 1
ATOM 667 C CA . THR A 1 91 ? 7.991 4.152 -9.225 1.00 90.75 91 THR A CA 1
ATOM 668 C C . THR A 1 91 ? 8.809 3.265 -10.164 1.0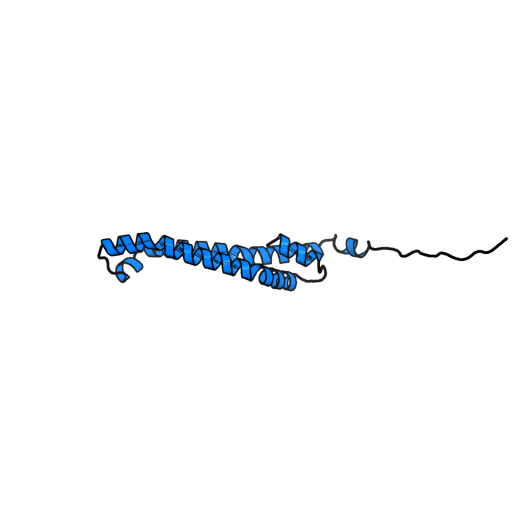0 90.75 91 THR A C 1
ATOM 670 O O . THR A 1 91 ? 9.487 3.772 -11.055 1.00 90.75 91 THR A O 1
ATOM 673 N N . THR A 1 92 ? 8.730 1.940 -10.015 1.00 87.62 92 THR A N 1
ATOM 674 C CA . THR A 1 92 ? 9.428 0.992 -10.897 1.00 87.62 92 THR A CA 1
ATOM 675 C C . THR A 1 92 ? 8.891 1.035 -12.330 1.00 87.62 92 THR A C 1
ATOM 677 O O . THR A 1 92 ? 9.691 0.993 -13.264 1.00 87.62 92 THR A O 1
ATOM 680 N N . VAL A 1 93 ? 7.569 1.156 -12.532 1.00 89.38 93 VAL A N 1
ATOM 681 C CA . VAL A 1 93 ? 6.986 1.370 -13.874 1.00 89.38 93 VAL A CA 1
ATOM 682 C C . VAL A 1 93 ? 7.519 2.662 -14.478 1.00 89.38 93 VAL A C 1
ATOM 684 O O . VAL A 1 93 ? 8.032 2.638 -15.593 1.00 89.38 93 VAL A O 1
ATOM 687 N N . LEU A 1 94 ? 7.423 3.774 -13.745 1.00 89.25 94 LEU A N 1
ATOM 688 C CA . LEU A 1 94 ? 7.855 5.084 -14.234 1.00 89.25 94 LEU A CA 1
ATOM 689 C C . LEU A 1 94 ? 9.338 5.074 -14.612 1.00 89.25 94 LEU A C 1
ATOM 691 O O . LEU A 1 94 ? 9.690 5.504 -15.706 1.00 89.25 94 LEU A O 1
ATOM 695 N N . ALA A 1 95 ? 10.193 4.505 -13.759 1.00 87.25 95 ALA A N 1
ATOM 696 C CA . ALA A 1 95 ? 11.613 4.351 -14.046 1.00 87.25 95 ALA A CA 1
ATOM 697 C C . ALA A 1 95 ? 11.853 3.513 -15.310 1.00 87.25 95 ALA A C 1
ATOM 699 O O . ALA A 1 95 ? 12.620 3.927 -16.172 1.00 87.25 95 ALA A O 1
ATOM 700 N N . ALA A 1 96 ? 11.172 2.371 -15.458 1.00 87.12 96 ALA A N 1
ATOM 701 C CA . ALA A 1 96 ? 11.321 1.512 -16.632 1.00 87.12 96 ALA A CA 1
ATOM 702 C C . ALA A 1 96 ? 10.879 2.206 -17.933 1.00 87.12 96 ALA A C 1
ATOM 704 O O . ALA A 1 96 ? 11.516 2.012 -18.970 1.00 87.12 96 ALA A O 1
ATOM 705 N N . LEU A 1 97 ? 9.816 3.017 -17.883 1.00 88.25 97 LEU A N 1
ATOM 706 C CA . LEU A 1 97 ? 9.335 3.798 -19.025 1.00 88.25 97 LEU A CA 1
ATOM 707 C C . LEU A 1 97 ? 10.312 4.917 -19.399 1.00 88.25 97 LEU A C 1
ATOM 709 O O . LEU A 1 97 ? 10.692 5.002 -20.563 1.00 88.25 97 LEU A O 1
ATOM 713 N N . VAL A 1 98 ? 10.753 5.726 -18.429 1.00 89.06 98 VAL A N 1
ATOM 714 C CA . VAL A 1 98 ? 11.704 6.834 -18.650 1.00 89.06 98 VAL A CA 1
ATOM 715 C C . VAL A 1 98 ? 13.019 6.315 -19.226 1.00 89.06 98 VAL A C 1
ATOM 717 O O . VAL A 1 98 ? 13.472 6.783 -20.265 1.00 89.06 98 VAL A O 1
ATOM 720 N N . VAL A 1 99 ? 13.584 5.282 -18.604 1.00 84.25 99 VAL A N 1
ATOM 721 C CA . VAL A 1 99 ? 14.842 4.663 -19.033 1.00 84.25 99 VAL A CA 1
ATOM 722 C C . VAL A 1 99 ? 14.735 4.059 -20.441 1.00 84.25 99 VAL A C 1
ATOM 724 O O . VAL A 1 99 ? 15.670 4.145 -21.230 1.00 84.25 99 VAL A O 1
ATOM 727 N N . SER A 1 100 ? 13.589 3.467 -20.790 1.00 79.31 100 SER A N 1
ATOM 728 C CA . SER A 1 100 ? 13.387 2.923 -22.139 1.00 79.31 100 SER A CA 1
ATOM 729 C C . SER A 1 100 ? 13.140 4.012 -23.186 1.00 79.31 100 SER A C 1
ATOM 731 O O . SER A 1 100 ? 13.505 3.821 -24.342 1.00 79.31 100 SER A O 1
ATOM 733 N N . ALA A 1 101 ? 12.534 5.139 -22.805 1.00 77.69 101 ALA A N 1
ATOM 734 C CA . ALA A 1 101 ? 12.293 6.272 -23.695 1.00 77.69 101 ALA A CA 1
ATOM 735 C C . ALA A 1 101 ? 13.593 7.010 -24.062 1.00 77.69 101 ALA A C 1
ATOM 737 O O . ALA A 1 101 ? 13.734 7.449 -25.206 1.00 77.69 101 ALA A O 1
ATOM 738 N N . ASP A 1 102 ? 14.570 7.060 -23.151 1.00 71.25 102 ASP A N 1
ATOM 739 C CA . ASP A 1 102 ? 15.911 7.604 -23.420 1.00 71.25 102 ASP A CA 1
ATOM 740 C C . ASP A 1 102 ? 16.654 6.834 -24.529 1.00 71.25 102 ASP A C 1
ATOM 742 O O . ASP A 1 102 ? 17.448 7.420 -25.265 1.00 71.25 102 ASP A O 1
ATOM 746 N N . ARG A 1 103 ? 16.336 5.548 -24.750 1.00 60.97 103 ARG A N 1
ATOM 747 C CA . ARG A 1 103 ? 16.861 4.779 -25.898 1.00 60.97 103 ARG A CA 1
ATOM 748 C C . ARG A 1 103 ? 16.342 5.280 -27.246 1.00 60.97 103 ARG A C 1
ATOM 750 O O . ARG A 1 103 ? 17.035 5.157 -28.251 1.00 60.97 103 ARG A O 1
ATOM 757 N N . THR A 1 104 ? 15.120 5.809 -27.274 1.00 54.72 104 THR A N 1
ATOM 758 C CA . THR A 1 104 ? 14.480 6.364 -28.480 1.00 54.72 104 THR A CA 1
ATOM 759 C C . THR A 1 104 ? 14.847 7.827 -28.749 1.00 54.72 104 THR A C 1
ATOM 761 O O . THR A 1 104 ? 14.498 8.348 -29.807 1.00 54.72 104 THR A O 1
ATOM 764 N N . GLY A 1 105 ? 15.567 8.492 -27.839 1.00 51.06 105 GLY A N 1
ATOM 765 C CA . GLY A 1 105 ? 16.158 9.809 -28.082 1.00 51.06 105 GLY A CA 1
ATOM 766 C C . GLY A 1 105 ? 17.436 9.726 -28.941 1.00 51.06 105 GLY A C 1
ATOM 767 O O . GLY A 1 105 ? 18.089 8.682 -28.960 1.00 51.06 105 GLY A O 1
ATOM 768 N N . PRO A 1 106 ? 17.863 10.810 -29.625 1.00 49.28 106 PRO A N 1
ATOM 769 C CA . PRO A 1 106 ? 18.956 10.794 -30.617 1.00 49.28 106 PRO A CA 1
ATOM 770 C C . PRO A 1 106 ? 20.355 10.369 -30.112 1.00 49.28 106 PRO A C 1
ATOM 772 O O . PRO A 1 106 ? 21.307 10.387 -30.889 1.00 49.28 106 PRO A O 1
ATOM 775 N N . GLY A 1 107 ? 20.514 10.017 -28.830 1.00 49.81 107 GLY A N 1
ATOM 776 C CA . GLY A 1 107 ? 21.785 9.635 -28.204 1.00 49.81 107 GLY A CA 1
ATOM 777 C C . GLY A 1 107 ? 22.077 8.128 -28.160 1.00 49.81 107 GLY A C 1
ATOM 778 O O . GLY A 1 107 ? 23.237 7.748 -28.012 1.00 49.81 107 GLY A O 1
ATOM 779 N N . GLY A 1 108 ? 21.074 7.255 -28.335 1.00 45.97 108 GLY A N 1
ATOM 780 C CA . GLY A 1 108 ? 21.245 5.793 -28.231 1.00 45.97 108 GLY A CA 1
ATOM 781 C C . GLY A 1 108 ? 22.087 5.165 -29.352 1.00 45.97 108 GLY A C 1
ATOM 782 O O . GLY A 1 108 ? 22.735 4.140 -29.152 1.00 45.97 108 GLY A O 1
ATOM 783 N N . ALA A 1 109 ? 22.155 5.816 -30.516 1.00 51.12 109 ALA A N 1
ATOM 784 C CA . ALA A 1 109 ? 22.929 5.339 -31.662 1.00 51.12 109 ALA A CA 1
ATOM 785 C C . ALA A 1 109 ? 24.445 5.598 -31.541 1.00 51.12 109 ALA A C 1
ATOM 787 O O . ALA A 1 109 ? 25.220 4.960 -32.246 1.00 51.12 109 ALA A O 1
ATOM 788 N N . GLN A 1 110 ? 24.895 6.500 -30.656 1.00 49.66 110 GLN A N 1
ATOM 789 C CA . GLN A 1 110 ? 26.319 6.858 -30.553 1.00 49.66 110 GLN A CA 1
ATOM 790 C C . GLN A 1 110 ? 27.137 5.887 -29.690 1.00 49.66 110 GLN A C 1
ATOM 792 O O . GLN A 1 110 ? 28.304 5.646 -30.004 1.00 49.66 110 GLN A O 1
ATOM 797 N N . ALA A 1 111 ? 26.533 5.260 -28.673 1.00 49.78 111 ALA A N 1
ATOM 798 C CA . ALA A 1 111 ? 27.224 4.310 -27.794 1.00 49.78 111 ALA A CA 1
ATOM 799 C C . ALA A 1 111 ? 27.559 2.973 -28.487 1.00 49.78 111 ALA A C 1
ATOM 801 O O . ALA A 1 111 ? 28.594 2.376 -28.196 1.00 49.78 111 ALA A O 1
ATOM 802 N N . ALA A 1 112 ? 26.750 2.538 -29.462 1.00 51.69 112 ALA A N 1
ATOM 803 C CA . ALA A 1 112 ? 27.018 1.328 -30.249 1.00 51.69 112 ALA A CA 1
ATOM 804 C C . ALA A 1 112 ? 28.209 1.480 -31.222 1.00 51.69 112 ALA A C 1
ATOM 806 O O . ALA A 1 112 ? 28.793 0.489 -31.653 1.00 51.69 112 ALA A O 1
ATOM 807 N N . THR A 1 113 ? 28.609 2.716 -31.543 1.00 52.97 113 THR A N 1
ATOM 808 C CA . THR A 1 113 ? 29.741 3.021 -32.442 1.00 52.97 113 THR A CA 1
ATOM 809 C C . THR A 1 113 ? 31.099 3.128 -31.741 1.00 52.97 113 THR A C 1
ATOM 811 O O . THR A 1 113 ? 32.119 3.247 -32.419 1.00 52.97 113 THR A O 1
ATOM 814 N N . ALA A 1 114 ? 31.147 3.085 -30.406 1.00 54.41 114 ALA A N 1
ATOM 815 C CA . ALA A 1 114 ? 32.356 3.358 -29.629 1.00 54.41 114 ALA A CA 1
ATOM 816 C C . ALA A 1 114 ? 32.874 2.126 -28.855 1.00 54.41 114 ALA A C 1
ATOM 818 O O . ALA A 1 114 ? 33.016 2.165 -27.638 1.00 54.41 114 ALA A O 1
ATOM 819 N N . ALA A 1 115 ? 33.200 1.029 -29.549 1.00 47.78 115 ALA A N 1
ATOM 820 C CA . ALA A 1 115 ? 34.049 -0.049 -29.015 1.00 47.78 115 ALA A CA 1
ATOM 821 C C . ALA A 1 115 ? 34.774 -0.802 -30.159 1.00 47.78 115 ALA A C 1
ATOM 823 O O . ALA A 1 115 ? 34.244 -0.898 -31.262 1.00 47.78 115 ALA A O 1
ATOM 824 N N . PRO A 1 116 ? 36.018 -1.280 -29.961 1.00 50.00 116 PRO A N 1
ATOM 825 C CA . PRO A 1 116 ? 37.178 -0.645 -30.590 1.00 50.00 116 PRO A CA 1
ATOM 826 C C . PRO A 1 116 ? 37.729 -1.363 -31.831 1.00 50.00 116 PRO A C 1
ATOM 828 O O . PRO A 1 116 ? 37.692 -2.588 -31.963 1.00 50.00 116 PRO A O 1
ATOM 831 N N . ALA A 1 117 ? 38.366 -0.573 -32.699 1.00 52.84 117 ALA A N 1
ATOM 832 C CA . ALA A 1 117 ? 39.207 -1.035 -33.794 1.00 52.84 117 ALA A CA 1
ATOM 833 C C . ALA A 1 117 ? 40.381 -1.881 -33.265 1.00 52.84 117 ALA A C 1
ATOM 835 O O . ALA A 1 117 ? 41.381 -1.367 -32.764 1.00 52.84 117 ALA A O 1
ATOM 836 N N . ARG A 1 118 ? 40.286 -3.206 -33.414 1.00 55.81 118 ARG A N 1
ATOM 837 C CA . ARG A 1 118 ? 41.436 -4.111 -33.308 1.00 55.81 118 ARG A CA 1
ATOM 838 C C . ARG A 1 118 ? 42.326 -3.947 -34.543 1.00 55.81 118 ARG A C 1
ATOM 840 O O . ARG A 1 118 ? 42.244 -4.729 -35.485 1.00 55.81 118 ARG A O 1
ATOM 847 N N . THR A 1 119 ? 43.211 -2.955 -34.538 1.00 49.28 119 THR A N 1
ATOM 848 C CA . THR A 1 119 ? 44.305 -2.839 -35.518 1.00 49.28 119 THR A CA 1
ATOM 849 C C . THR A 1 119 ? 45.621 -3.318 -34.918 1.00 49.28 119 THR A C 1
ATOM 851 O O . THR A 1 119 ? 46.503 -2.534 -34.592 1.00 49.28 119 THR A O 1
ATOM 854 N N . GLY A 1 120 ? 45.771 -4.637 -34.809 1.00 48.59 120 GLY A N 1
ATOM 855 C CA . GLY A 1 120 ? 47.056 -5.300 -34.581 1.00 48.59 120 GLY A CA 1
ATOM 856 C C . GLY A 1 120 ? 47.635 -5.830 -35.892 1.00 48.59 120 GLY A C 1
ATOM 857 O O . GLY A 1 120 ? 47.750 -7.038 -36.070 1.00 48.59 120 GLY A O 1
ATOM 858 N N . ARG A 1 121 ? 47.963 -4.950 -36.850 1.00 51.94 121 ARG A N 1
ATOM 859 C CA . ARG A 1 121 ? 48.626 -5.338 -38.110 1.00 51.94 121 ARG A CA 1
ATOM 860 C C . ARG A 1 121 ? 50.146 -5.231 -37.969 1.00 51.94 121 ARG A C 1
ATOM 862 O O . ARG A 1 121 ? 50.765 -4.329 -38.519 1.00 51.94 121 ARG A O 1
ATOM 869 N N . GLY A 1 122 ? 50.753 -6.182 -37.263 1.00 47.62 122 GLY A N 1
ATOM 870 C CA . GLY A 1 122 ? 52.207 -6.372 -37.228 1.00 47.62 122 GLY A CA 1
ATOM 871 C C . GLY A 1 122 ? 52.696 -7.161 -38.445 1.00 47.62 122 GLY A C 1
ATOM 872 O O . GLY A 1 122 ? 52.859 -8.376 -38.388 1.00 47.62 122 GLY A O 1
ATOM 873 N N . ARG A 1 123 ? 52.889 -6.483 -39.582 1.00 53.44 123 ARG A N 1
ATOM 874 C CA . ARG A 1 123 ? 53.460 -7.069 -40.806 1.00 53.44 123 ARG A CA 1
ATOM 875 C C . ARG A 1 123 ? 54.989 -7.129 -40.697 1.00 53.44 123 ARG A C 1
ATOM 877 O O . ARG A 1 123 ? 55.642 -6.097 -40.620 1.00 53.44 123 ARG A O 1
ATOM 884 N N . ARG A 1 124 ? 55.529 -8.350 -40.780 1.00 59.00 124 ARG A N 1
ATOM 885 C CA . ARG A 1 124 ? 56.911 -8.722 -41.157 1.00 59.00 124 ARG A CA 1
ATOM 886 C C . ARG A 1 124 ? 57.677 -7.679 -41.994 1.00 59.00 124 ARG A C 1
ATOM 888 O O . ARG A 1 124 ? 57.187 -7.344 -43.073 1.00 59.00 124 ARG A O 1
ATOM 895 N N . ARG A 1 125 ? 58.944 -7.420 -41.627 1.00 50.31 125 ARG A N 1
ATOM 896 C CA . ARG A 1 125 ? 60.150 -7.308 -42.500 1.00 50.31 125 ARG A CA 1
ATOM 897 C C . ARG A 1 125 ? 61.388 -7.657 -41.635 1.00 50.31 125 ARG A C 1
ATOM 899 O O . ARG A 1 125 ? 61.549 -7.042 -40.594 1.00 50.31 125 ARG A O 1
ATOM 906 N N . LYS A 1 126 ? 62.091 -8.794 -41.819 1.00 52.09 126 LYS A N 1
ATOM 907 C CA . LYS A 1 126 ? 63.367 -8.971 -42.578 1.00 52.09 126 LYS A CA 1
ATOM 908 C C . LYS A 1 126 ? 64.153 -7.652 -42.724 1.00 52.09 126 LYS A C 1
ATOM 910 O O . LYS A 1 126 ? 63.595 -6.699 -43.253 1.00 52.09 126 LYS A O 1
ATOM 915 N N . THR A 1 127 ? 65.422 -7.528 -42.331 1.00 54.34 127 THR A N 1
ATOM 916 C CA . THR A 1 127 ? 66.617 -8.126 -42.971 1.00 54.34 127 THR A CA 1
ATOM 917 C C . THR A 1 127 ? 67.866 -7.663 -42.194 1.00 54.34 127 THR A C 1
ATOM 919 O O . THR A 1 127 ? 67.831 -6.537 -41.698 1.00 54.34 127 THR A O 1
ATOM 922 N N . GLY A 1 128 ? 68.952 -8.446 -42.181 1.00 45.22 128 GLY A N 1
ATOM 923 C CA . GLY A 1 128 ? 70.313 -7.978 -41.877 1.00 45.22 128 GLY A CA 1
ATOM 924 C C . GLY A 1 128 ? 71.045 -8.892 -40.923 1.00 45.22 128 GLY A C 1
ATOM 925 O O . GLY A 1 128 ? 71.045 -8.563 -39.722 1.00 45.22 128 GLY A O 1
#

Secondary structure (DSSP, 8-state):
-HHHHHHHHHH-TT--HHHHHHHHHHHHHHHHHHHHHHHHHHHHHHHHHHHHHHHHTT--HHHHHTSHHHHHHHHHHHHHHHHHHHHHHHHHHHHHHHHHHHTTSTTHHHHTT-S-------------

Sequence (128 aa):
QTSAVWELHQADPEMGWKGLYRAGIRIGRDHIASVVNTLVLAYAGAALPLLLLFSIAQSSVGTVANSELVAEEIVRTLVGSIGLVASVPVTTVLAALVVSADRTGPGGAQAATAAPARTGRGRRRKTG